Protein AF-A0A8J7RFC1-F1 (afdb_monomer_lite)

pLDDT: mean 70.45, std 19.79, range [34.16, 94.06]

Structure (mmCIF, N/CA/C/O backbone):
data_AF-A0A8J7RFC1-F1
#
_entry.id   AF-A0A8J7RFC1-F1
#
loop_
_atom_site.group_PDB
_atom_site.id
_atom_site.type_symbol
_atom_site.label_atom_id
_atom_site.label_alt_id
_atom_site.label_comp_id
_atom_site.label_asym_id
_atom_site.label_entity_id
_atom_site.label_seq_id
_atom_site.pdbx_PDB_ins_code
_atom_site.Cartn_x
_atom_site.Cartn_y
_atom_site.Cartn_z
_atom_site.occupancy
_atom_site.B_iso_or_equiv
_atom_site.auth_seq_id
_atom_site.auth_comp_id
_atom_site.auth_asym_id
_atom_site.auth_atom_id
_atom_site.pdbx_PDB_model_num
ATOM 1 N N . MET A 1 1 ? 7.558 12.325 9.835 1.00 75.12 1 MET A N 1
ATOM 2 C CA . MET A 1 1 ? 7.022 11.002 10.243 1.00 75.12 1 MET A CA 1
ATOM 3 C C . MET A 1 1 ? 5.685 10.818 9.556 1.00 75.12 1 MET A C 1
ATOM 5 O O . MET A 1 1 ? 4.768 11.558 9.873 1.00 75.12 1 MET A O 1
ATOM 9 N N . VAL A 1 2 ? 5.589 9.847 8.650 1.00 81.50 2 VAL A N 1
ATOM 10 C CA . VAL A 1 2 ? 4.379 9.578 7.856 1.00 81.50 2 VAL A CA 1
ATOM 11 C C . VAL A 1 2 ? 3.264 8.994 8.735 1.00 81.50 2 VAL A C 1
ATOM 13 O O . VAL A 1 2 ? 3.497 8.042 9.496 1.00 81.50 2 VAL A O 1
ATOM 16 N N . SER A 1 3 ? 2.058 9.562 8.659 1.00 88.62 3 SER A N 1
ATOM 17 C CA . SER A 1 3 ? 0.876 9.055 9.376 1.00 88.62 3 SER A CA 1
ATOM 18 C C . SER A 1 3 ? 0.205 7.885 8.628 1.00 88.62 3 SER A C 1
ATOM 20 O O . SER A 1 3 ? 0.525 7.597 7.476 1.00 88.62 3 SER A O 1
ATOM 22 N N . GLN A 1 4 ? -0.723 7.164 9.279 1.00 89.25 4 GLN A N 1
ATOM 23 C CA . GLN A 1 4 ? -1.514 6.127 8.583 1.00 89.25 4 GLN A CA 1
ATOM 24 C C . GLN A 1 4 ? -2.395 6.745 7.489 1.00 89.25 4 GLN A C 1
ATOM 26 O O . GLN A 1 4 ? -2.531 6.176 6.412 1.00 89.25 4 GLN A O 1
ATOM 31 N N . GLU A 1 5 ? -2.968 7.910 7.772 1.00 89.62 5 GLU A N 1
ATOM 32 C CA . GLU A 1 5 ? -3.873 8.638 6.885 1.00 89.62 5 GLU A CA 1
ATOM 33 C C . GLU A 1 5 ? -3.137 9.158 5.655 1.00 89.62 5 GLU A C 1
ATOM 35 O O . GLU A 1 5 ? -3.608 8.980 4.539 1.00 89.62 5 GLU A O 1
ATOM 40 N N . GLU A 1 6 ? -1.947 9.727 5.842 1.00 89.75 6 GLU A N 1
ATOM 41 C CA . GLU A 1 6 ? -1.099 10.210 4.752 1.00 89.75 6 GLU A CA 1
ATOM 42 C C . GLU A 1 6 ? -0.680 9.071 3.814 1.00 89.75 6 GLU A C 1
ATOM 44 O O . GLU A 1 6 ? -0.732 9.209 2.589 1.00 89.75 6 GLU A O 1
ATOM 49 N N . LEU A 1 7 ? -0.331 7.911 4.379 1.00 91.31 7 LEU A N 1
ATOM 50 C CA . LEU A 1 7 ? -0.009 6.722 3.596 1.00 91.31 7 LEU A CA 1
ATOM 51 C C . LEU A 1 7 ? -1.223 6.233 2.792 1.00 91.31 7 LEU A C 1
ATOM 53 O O . LEU A 1 7 ? -1.084 5.913 1.615 1.00 91.31 7 LEU A O 1
ATOM 57 N N . VAL A 1 8 ? -2.416 6.210 3.395 1.00 90.75 8 VAL A N 1
ATOM 58 C CA . VAL A 1 8 ? -3.657 5.833 2.697 1.00 90.75 8 VAL A CA 1
ATOM 59 C C . VAL A 1 8 ? -3.999 6.842 1.598 1.00 90.75 8 VAL A C 1
ATOM 61 O O . VAL A 1 8 ? -4.280 6.424 0.478 1.00 90.75 8 VAL A O 1
ATOM 64 N N . LYS A 1 9 ? -3.887 8.151 1.862 1.00 88.44 9 LYS A N 1
ATOM 65 C CA . LYS A 1 9 ? -4.066 9.211 0.851 1.00 88.44 9 LYS A CA 1
ATOM 66 C C . LYS A 1 9 ? -3.103 9.040 -0.316 1.00 88.44 9 LYS A C 1
ATOM 68 O O . LYS A 1 9 ? -3.506 9.177 -1.461 1.00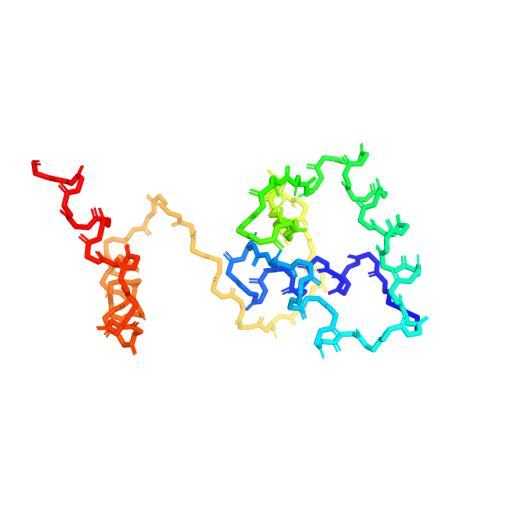 88.44 9 LYS A O 1
ATOM 73 N N . THR A 1 10 ? -1.859 8.661 -0.048 1.00 90.31 10 THR A N 1
ATOM 74 C CA . THR A 1 10 ? -0.870 8.402 -1.100 1.00 90.31 10 THR A CA 1
ATOM 75 C C . THR A 1 10 ? -1.262 7.220 -1.985 1.00 90.31 10 THR A C 1
ATOM 77 O O . THR A 1 10 ? -1.132 7.306 -3.203 1.00 90.31 10 THR A O 1
ATOM 80 N N . ILE A 1 11 ? -1.797 6.141 -1.403 1.00 88.44 11 ILE A N 1
ATOM 81 C CA . ILE A 1 11 ? -2.310 4.993 -2.168 1.00 88.44 11 ILE A CA 1
ATOM 82 C C . ILE A 1 11 ? -3.532 5.408 -3.004 1.00 88.44 11 ILE A C 1
ATOM 84 O O . ILE A 1 11 ? -3.607 5.073 -4.184 1.00 88.44 11 ILE A O 1
ATOM 88 N N . ILE A 1 12 ? -4.467 6.169 -2.423 1.00 85.56 12 ILE A N 1
ATOM 89 C CA . ILE A 1 12 ? -5.659 6.685 -3.120 1.00 85.56 12 ILE A CA 1
ATOM 90 C C . ILE A 1 12 ? -5.252 7.572 -4.300 1.00 85.56 12 ILE A C 1
ATOM 92 O O . ILE A 1 12 ? -5.710 7.350 -5.418 1.00 85.56 12 ILE A O 1
ATOM 96 N N . ASN A 1 13 ? -4.336 8.516 -4.079 1.00 83.81 13 ASN A N 1
ATOM 97 C CA . ASN A 1 13 ? -3.840 9.435 -5.103 1.00 83.81 13 ASN A CA 1
ATOM 98 C C . ASN A 1 13 ? -3.072 8.718 -6.227 1.00 83.81 13 ASN A C 1
ATOM 100 O O . ASN A 1 13 ? -2.926 9.268 -7.315 1.00 83.81 13 ASN A O 1
ATOM 104 N N . ASN A 1 14 ? -2.609 7.485 -5.994 1.00 83.81 14 ASN A N 1
ATOM 105 C CA . ASN A 1 14 ? -2.013 6.618 -7.013 1.00 83.81 14 ASN A CA 1
ATOM 106 C 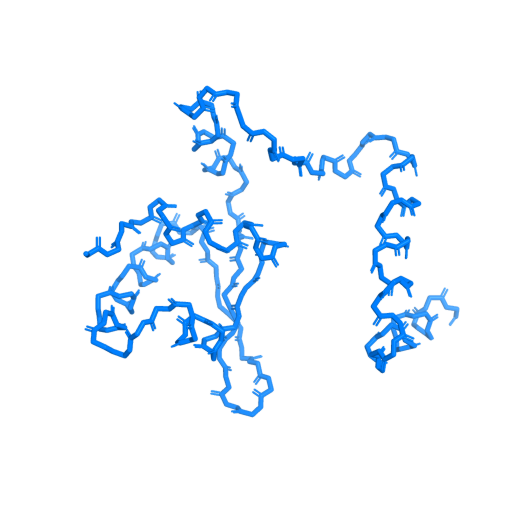C . ASN A 1 14 ? -3.058 5.715 -7.713 1.00 83.81 14 ASN A C 1
ATOM 108 O O . ASN A 1 14 ? -2.708 4.771 -8.411 1.00 83.81 14 ASN A O 1
ATOM 112 N N . GLY A 1 15 ? -4.357 5.998 -7.561 1.00 78.56 15 GLY A N 1
ATOM 113 C CA . GLY A 1 15 ? -5.435 5.219 -8.179 1.00 78.56 15 GLY A CA 1
ATOM 114 C C . GLY A 1 15 ? -5.884 4.016 -7.347 1.00 78.56 15 GLY A C 1
ATOM 115 O O . GLY A 1 15 ? -6.431 3.061 -7.891 1.00 78.56 15 GLY A O 1
ATOM 116 N N . GLY A 1 16 ? -5.643 4.038 -6.034 1.00 82.31 16 GLY A N 1
ATOM 117 C CA . GLY A 1 16 ? -6.067 2.988 -5.104 1.00 82.31 16 GLY A CA 1
ATOM 118 C C . GLY A 1 16 ? -5.086 1.822 -4.961 1.00 82.31 16 GLY A C 1
ATOM 119 O O . GLY A 1 16 ? -5.339 0.921 -4.158 1.00 82.31 16 GLY A O 1
ATOM 120 N N . ALA A 1 17 ? -3.955 1.848 -5.669 1.00 87.25 17 ALA A N 1
ATOM 121 C CA . ALA A 1 17 ? -2.867 0.887 -5.531 1.00 87.25 17 ALA A CA 1
ATOM 122 C C . ALA A 1 17 ? -1.504 1.572 -5.692 1.00 87.25 17 ALA A C 1
ATOM 124 O O . ALA A 1 17 ? -1.397 2.552 -6.411 1.00 87.25 17 ALA A O 1
ATOM 125 N N . ILE A 1 18 ? -0.455 1.067 -5.039 1.00 90.12 18 ILE A N 1
ATOM 126 C CA . ILE A 1 18 ? 0.908 1.599 -5.162 1.00 90.12 18 ILE A CA 1
ATOM 127 C C . ILE A 1 18 ? 1.965 0.510 -4.971 1.00 90.12 18 ILE A C 1
ATOM 129 O O . ILE A 1 18 ? 1.833 -0.376 -4.123 1.00 90.12 18 ILE A O 1
ATOM 133 N N . SER A 1 19 ? 3.060 0.583 -5.729 1.00 90.69 19 SER A N 1
ATOM 134 C CA . SER A 1 19 ? 4.185 -0.342 -5.560 1.00 90.69 19 SER A CA 1
ATOM 135 C C . SER A 1 19 ? 5.127 0.079 -4.426 1.00 90.69 19 SER A C 1
ATOM 137 O O . SER A 1 19 ? 5.320 1.260 -4.138 1.00 90.69 19 SER A O 1
ATOM 139 N N . SER A 1 20 ? 5.814 -0.887 -3.820 1.00 89.88 20 SER A N 1
ATOM 140 C CA . SER A 1 20 ? 6.875 -0.647 -2.838 1.00 89.88 20 SER A CA 1
ATOM 141 C C . SER A 1 20 ? 8.021 0.179 -3.416 1.00 89.88 20 SER A C 1
ATOM 143 O O . SER A 1 20 ? 8.673 0.931 -2.702 1.00 89.88 20 SER A O 1
ATOM 145 N N . THR A 1 21 ? 8.292 0.037 -4.713 1.00 88.31 21 THR A N 1
ATOM 146 C CA . THR A 1 21 ? 9.322 0.818 -5.406 1.00 88.31 21 THR A CA 1
ATOM 147 C C . THR A 1 21 ? 8.910 2.280 -5.516 1.00 88.31 21 THR A C 1
ATOM 149 O O . THR A 1 2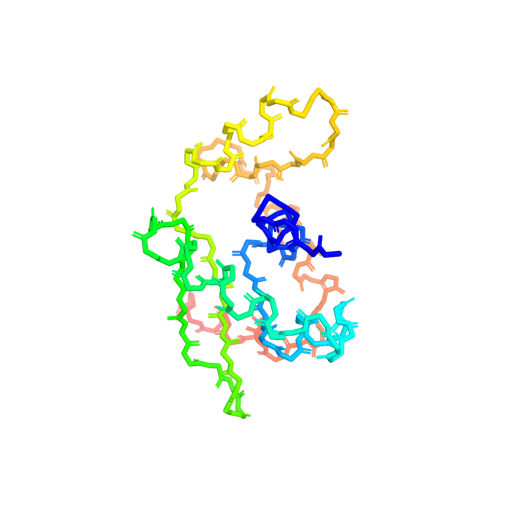1 ? 9.738 3.167 -5.348 1.00 88.31 21 THR A O 1
ATOM 152 N N . GLU A 1 22 ? 7.631 2.539 -5.757 1.00 88.12 22 GL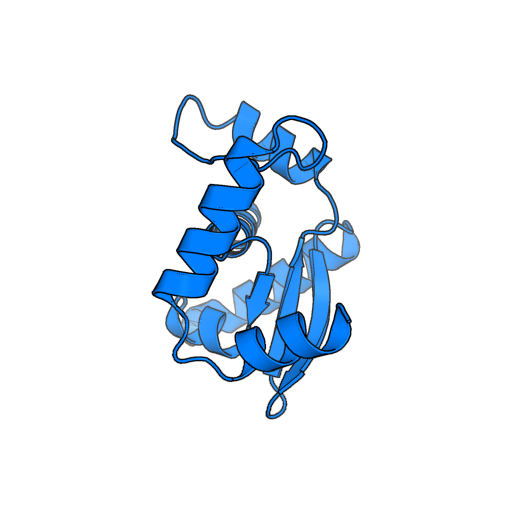U A N 1
ATOM 153 C CA . GLU A 1 22 ? 7.081 3.887 -5.858 1.00 88.12 22 GLU A CA 1
ATOM 154 C C . GLU A 1 22 ? 6.942 4.551 -4.490 1.00 88.12 22 GLU A C 1
ATOM 156 O O . GLU A 1 22 ? 7.367 5.690 -4.329 1.00 88.12 22 GLU A O 1
ATOM 161 N N . LEU A 1 23 ? 6.533 3.805 -3.459 1.00 90.00 23 LEU A N 1
ATOM 162 C CA . LEU A 1 23 ? 6.602 4.275 -2.073 1.00 90.00 23 LEU A CA 1
ATOM 163 C C . LEU A 1 23 ? 8.025 4.684 -1.669 1.00 90.00 23 LEU A C 1
ATOM 165 O O . LEU A 1 23 ? 8.181 5.689 -0.990 1.00 90.00 23 LEU A O 1
ATOM 169 N N . LYS A 1 24 ? 9.067 3.959 -2.103 1.00 87.69 24 LYS A N 1
ATOM 170 C CA . LYS A 1 24 ? 10.475 4.344 -1.859 1.00 87.69 24 LYS A CA 1
ATOM 171 C C . LYS A 1 24 ? 10.909 5.604 -2.611 1.00 87.69 24 LYS A C 1
ATOM 173 O O . LYS A 1 24 ? 11.896 6.219 -2.225 1.00 87.69 24 LYS A O 1
ATOM 178 N N . LYS A 1 25 ? 10.244 5.938 -3.721 1.00 87.00 25 LYS A N 1
ATOM 179 C CA . LYS A 1 25 ? 10.512 7.165 -4.484 1.00 87.00 25 LYS A CA 1
ATOM 180 C C . LYS A 1 25 ? 9.823 8.366 -3.846 1.00 87.00 25 LYS A C 1
ATOM 182 O O . LYS A 1 25 ? 10.425 9.427 -3.772 1.00 87.00 25 LYS A O 1
ATOM 187 N N . ILE A 1 26 ? 8.581 8.186 -3.395 1.00 87.94 26 ILE A N 1
ATOM 188 C CA . ILE A 1 26 ? 7.796 9.226 -2.716 1.00 87.94 26 ILE A CA 1
ATOM 189 C C . ILE A 1 26 ? 8.397 9.522 -1.345 1.00 87.94 26 ILE A C 1
ATOM 191 O O . ILE A 1 26 ? 8.595 10.676 -0.975 1.00 87.94 26 ILE A O 1
ATOM 195 N N . TYR A 1 27 ? 8.725 8.466 -0.608 1.00 84.19 27 TYR A N 1
ATOM 196 C CA . TYR A 1 27 ? 9.266 8.560 0.730 1.00 84.19 27 TYR A CA 1
ATOM 197 C C . TYR A 1 27 ? 10.720 8.117 0.732 1.00 84.19 27 TYR A C 1
ATOM 199 O O . TYR A 1 27 ? 11.038 6.964 0.429 1.00 84.19 27 TYR A O 1
ATOM 207 N N . ASN A 1 28 ? 11.612 9.026 1.123 1.00 78.81 28 ASN A N 1
ATOM 208 C CA . ASN A 1 28 ? 13.029 8.719 1.265 1.00 78.81 28 ASN A CA 1
ATOM 209 C C . ASN A 1 28 ? 13.252 7.494 2.168 1.00 78.81 28 ASN A C 1
ATOM 211 O O . ASN A 1 28 ? 12.529 7.248 3.135 1.00 78.81 28 ASN A O 1
ATOM 215 N N . THR A 1 29 ? 14.327 6.750 1.903 1.00 68.50 29 THR A N 1
ATOM 216 C CA . THR A 1 29 ? 14.656 5.482 2.583 1.00 68.50 29 THR A CA 1
ATOM 217 C C . THR A 1 29 ? 14.707 5.573 4.112 1.00 68.50 29 THR A C 1
ATOM 219 O O . THR A 1 29 ? 14.397 4.592 4.786 1.00 68.50 29 THR A O 1
ATOM 222 N N . LYS A 1 30 ? 15.025 6.749 4.672 1.00 68.94 30 LYS A N 1
ATOM 223 C CA . LYS A 1 30 ? 15.014 7.009 6.124 1.00 68.94 30 LYS A CA 1
ATOM 224 C C . LYS A 1 30 ? 13.623 6.884 6.756 1.00 68.94 30 LYS A C 1
ATOM 226 O O . LYS A 1 30 ? 13.519 6.482 7.910 1.00 68.94 30 LYS A O 1
ATOM 231 N N . GLU A 1 31 ? 12.558 7.184 6.018 1.00 68.25 31 GLU A N 1
ATOM 232 C CA . GLU A 1 31 ? 11.178 7.094 6.515 1.00 68.25 31 GLU A CA 1
ATOM 233 C C . GLU A 1 31 ? 10.545 5.717 6.255 1.00 68.25 31 GLU A C 1
ATOM 235 O O . GLU A 1 31 ? 9.501 5.382 6.819 1.00 68.25 31 GLU A O 1
ATOM 240 N N . TYR A 1 32 ? 11.214 4.866 5.472 1.00 72.31 32 TYR A N 1
ATOM 241 C CA . TYR A 1 32 ? 10.669 3.592 5.009 1.00 72.31 32 TYR A CA 1
ATOM 242 C C . TYR A 1 32 ? 10.484 2.547 6.122 1.00 72.31 32 TYR A C 1
ATOM 244 O O . TYR A 1 32 ? 9.558 1.737 6.070 1.00 72.31 32 TYR A O 1
ATOM 252 N N . GLY A 1 33 ? 11.315 2.590 7.170 1.00 76.56 33 GLY A N 1
ATOM 253 C CA . GLY A 1 33 ? 11.132 1.747 8.357 1.00 76.56 33 GLY A CA 1
ATOM 254 C C . GLY A 1 33 ? 9.819 2.044 9.092 1.00 76.56 33 GLY A C 1
ATOM 255 O O . GLY A 1 33 ? 9.107 1.125 9.493 1.00 76.56 33 GLY A O 1
ATOM 256 N N . ASN A 1 34 ? 9.453 3.326 9.194 1.00 82.94 34 ASN A N 1
ATOM 257 C CA . ASN A 1 34 ? 8.171 3.755 9.758 1.00 82.94 34 ASN A CA 1
ATOM 258 C C . ASN A 1 34 ? 7.010 3.345 8.832 1.00 82.94 34 ASN A C 1
ATOM 260 O O . ASN A 1 34 ? 6.023 2.773 9.289 1.00 82.94 34 ASN A O 1
ATOM 264 N N . ILE A 1 35 ? 7.168 3.511 7.516 1.00 88.88 35 ILE A N 1
ATOM 265 C CA . ILE A 1 35 ? 6.163 3.103 6.520 1.00 88.88 35 ILE A CA 1
ATOM 266 C C . ILE A 1 35 ? 5.857 1.605 6.598 1.00 88.88 35 ILE A C 1
ATOM 268 O O . ILE A 1 35 ? 4.689 1.228 6.607 1.00 88.88 35 ILE A O 1
ATOM 272 N N . GLY A 1 36 ? 6.865 0.740 6.738 1.00 89.00 36 GLY A N 1
ATOM 273 C CA . GLY A 1 36 ? 6.648 -0.703 6.899 1.00 89.00 36 GLY A CA 1
ATOM 274 C C . GLY A 1 36 ? 5.775 -1.055 8.113 1.00 89.00 36 GLY A C 1
ATOM 275 O O . GLY A 1 36 ? 4.893 -1.920 8.032 1.00 89.00 36 GLY A O 1
ATOM 276 N N . GLN A 1 37 ? 5.955 -0.341 9.229 1.00 90.44 37 GLN A N 1
ATOM 277 C CA . GLN A 1 37 ? 5.106 -0.498 10.413 1.00 90.44 37 GLN A CA 1
ATOM 278 C C . GLN A 1 37 ? 3.672 -0.020 10.147 1.00 90.44 37 GLN A C 1
ATOM 280 O O . GLN A 1 37 ? 2.722 -0.720 10.506 1.00 90.44 37 GLN A O 1
ATOM 285 N N . LYS A 1 38 ? 3.497 1.126 9.474 1.00 92.06 38 LYS A N 1
ATOM 286 C CA . LYS A 1 38 ? 2.172 1.654 9.102 1.00 92.06 38 LYS A CA 1
ATOM 287 C C . LYS A 1 38 ? 1.429 0.723 8.148 1.00 92.06 38 LYS A C 1
ATOM 289 O O . LYS A 1 38 ? 0.266 0.424 8.399 1.00 92.06 38 LYS A O 1
ATOM 294 N N . ILE A 1 39 ? 2.109 0.180 7.140 1.00 93.12 39 ILE A N 1
ATOM 295 C CA . ILE A 1 39 ? 1.566 -0.843 6.236 1.00 93.12 39 ILE A CA 1
ATOM 296 C C . ILE A 1 39 ? 1.065 -2.040 7.042 1.00 93.12 39 ILE A C 1
ATOM 298 O O . ILE A 1 39 ? -0.071 -2.471 6.876 1.00 93.12 39 ILE A O 1
ATOM 302 N N . THR A 1 40 ? 1.873 -2.544 7.977 1.00 93.06 40 THR A N 1
ATOM 303 C CA . THR A 1 40 ? 1.486 -3.684 8.822 1.00 93.06 40 THR A CA 1
ATOM 304 C C . THR A 1 40 ? 0.235 -3.380 9.654 1.00 93.06 40 THR A C 1
ATOM 306 O O . THR A 1 40 ? -0.644 -4.231 9.789 1.00 93.06 40 THR A O 1
ATOM 309 N N . GLN A 1 41 ? 0.126 -2.167 10.200 1.00 93.38 41 GLN A N 1
ATOM 310 C CA . GLN A 1 41 ? -1.043 -1.729 10.966 1.00 93.38 41 GLN A CA 1
ATOM 311 C C . GLN A 1 41 ? -2.298 -1.606 10.088 1.00 93.38 41 GLN A C 1
ATOM 313 O O . GLN A 1 41 ? -3.355 -2.096 10.480 1.00 93.38 41 GLN A O 1
ATOM 318 N N . LEU A 1 42 ? -2.185 -1.009 8.899 1.00 93.81 42 LEU A N 1
ATOM 319 C CA . LEU A 1 42 ? -3.291 -0.875 7.944 1.00 93.81 42 LEU A CA 1
ATOM 320 C C . LEU A 1 42 ? -3.787 -2.241 7.450 1.00 93.81 42 LEU A C 1
ATOM 322 O O . LEU A 1 42 ? -4.994 -2.466 7.385 1.00 93.81 42 LEU A O 1
ATOM 326 N N . LYS A 1 43 ? -2.868 -3.184 7.207 1.00 94.06 43 LYS A N 1
ATOM 327 C CA . LYS A 1 43 ? -3.198 -4.579 6.889 1.00 94.06 43 LYS A CA 1
ATOM 328 C C . LYS A 1 43 ? -3.965 -5.273 8.012 1.00 94.06 43 LYS A C 1
ATOM 330 O O . LYS A 1 43 ? -4.979 -5.910 7.763 1.00 94.06 43 LYS A O 1
ATOM 335 N N . LYS A 1 44 ? -3.522 -5.128 9.269 1.00 93.38 44 LYS A N 1
ATOM 336 C CA . LYS A 1 44 ? -4.239 -5.692 10.432 1.00 93.38 44 LYS A CA 1
ATOM 337 C C . LYS A 1 44 ? -5.664 -5.149 10.556 1.00 93.38 44 LYS A C 1
ATOM 339 O O . LYS A 1 44 ? -6.556 -5.881 10.971 1.00 93.38 44 LYS A O 1
ATOM 344 N N . LYS A 1 45 ? -5.869 -3.885 10.180 1.00 90.62 45 LYS A N 1
ATOM 345 C CA . LYS A 1 45 ? -7.183 -3.233 10.125 1.00 90.62 45 LYS A CA 1
ATOM 346 C C . LYS A 1 45 ? -7.995 -3.584 8.869 1.00 90.62 45 LYS A C 1
ATOM 348 O O . LYS A 1 45 ? -9.115 -3.112 8.756 1.00 90.62 45 LYS A O 1
ATOM 353 N N . LYS A 1 46 ? -7.454 -4.390 7.943 1.00 89.94 46 LYS A N 1
ATOM 354 C CA . LYS A 1 46 ? -8.064 -4.736 6.645 1.00 89.94 46 LYS A CA 1
ATOM 355 C C . LYS A 1 46 ? -8.385 -3.524 5.758 1.00 89.94 46 LYS A C 1
ATOM 357 O O . LYS A 1 46 ? -9.257 -3.600 4.899 1.00 89.94 46 LYS A O 1
ATOM 362 N N . ILE A 1 47 ? -7.659 -2.420 5.950 1.00 89.56 47 ILE A N 1
ATOM 363 C CA . ILE A 1 47 ? -7.811 -1.200 5.142 1.00 89.56 47 ILE A CA 1
ATOM 364 C C . ILE A 1 47 ? -7.092 -1.352 3.803 1.00 89.56 47 ILE A C 1
ATOM 366 O O . ILE A 1 47 ? -7.571 -0.869 2.778 1.00 89.56 47 ILE A O 1
ATOM 370 N N . ILE A 1 48 ? -5.938 -2.021 3.830 1.00 91.44 48 ILE A N 1
ATOM 371 C CA . ILE A 1 48 ? -5.140 -2.326 2.646 1.00 91.44 48 ILE A CA 1
ATOM 372 C C . ILE A 1 48 ? -4.770 -3.803 2.632 1.00 91.44 48 ILE A C 1
ATOM 374 O O . ILE A 1 48 ? -4.592 -4.415 3.689 1.00 91.44 48 ILE A O 1
ATOM 378 N N . GLU A 1 49 ? -4.516 -4.327 1.443 1.00 91.44 49 GLU A N 1
ATOM 379 C CA . GLU A 1 49 ? -3.865 -5.617 1.243 1.00 91.44 49 GLU A CA 1
ATOM 380 C C . GLU A 1 49 ? -2.599 -5.485 0.401 1.00 91.44 49 GLU A C 1
ATOM 382 O O . GLU A 1 49 ? -2.249 -4.398 -0.068 1.00 91.44 49 GLU A O 1
ATOM 387 N N . LYS A 1 50 ? -1.858 -6.592 0.276 1.00 90.94 50 LYS A N 1
ATOM 388 C CA . LYS A 1 50 ? -0.672 -6.660 -0.581 1.00 90.94 50 LYS A CA 1
ATOM 389 C C . LYS A 1 50 ? -0.713 -7.864 -1.513 1.00 90.94 50 LYS A C 1
ATOM 391 O O . LYS A 1 50 ? -1.153 -8.934 -1.101 1.00 90.94 50 LYS A O 1
ATOM 396 N N . ILE A 1 51 ? -0.153 -7.701 -2.702 1.00 88.00 51 ILE A N 1
ATOM 397 C CA . ILE A 1 51 ? 0.175 -8.788 -3.629 1.00 88.00 51 ILE A CA 1
ATOM 398 C C . ILE A 1 51 ? 1.637 -8.690 -4.062 1.00 88.00 51 ILE A C 1
ATOM 400 O O . ILE A 1 51 ? 2.252 -7.621 -3.980 1.00 88.00 51 ILE A O 1
ATOM 404 N N . ASP A 1 52 ? 2.178 -9.805 -4.540 1.00 85.94 52 ASP A N 1
ATOM 405 C CA . ASP A 1 52 ? 3.487 -9.817 -5.180 1.00 85.94 52 ASP A CA 1
ATOM 406 C C . ASP A 1 52 ? 3.399 -9.109 -6.536 1.00 85.94 52 ASP A C 1
ATOM 408 O O . ASP A 1 52 ? 2.538 -9.396 -7.368 1.00 85.94 52 ASP A O 1
ATOM 412 N N . GLY A 1 53 ? 4.281 -8.137 -6.731 1.00 79.94 53 GLY A N 1
ATOM 413 C CA . GLY A 1 53 ? 4.435 -7.399 -7.971 1.00 79.94 53 GLY A CA 1
ATOM 414 C C . GLY A 1 53 ? 5.610 -7.912 -8.808 1.00 79.94 53 GLY A C 1
ATOM 415 O O . GLY A 1 53 ? 6.397 -8.757 -8.369 1.00 79.94 53 GLY A O 1
ATOM 416 N N . PRO A 1 54 ? 5.791 -7.360 -10.018 1.00 81.69 54 PRO A N 1
ATOM 417 C CA . PRO A 1 54 ? 6.938 -7.673 -10.862 1.00 81.69 54 PRO A CA 1
ATOM 418 C C . PRO A 1 54 ? 8.266 -7.379 -10.153 1.00 81.69 54 PRO A C 1
ATOM 420 O O . PRO A 1 54 ? 8.361 -6.456 -9.337 1.00 81.69 54 PRO A O 1
ATOM 423 N N . SER A 1 55 ? 9.311 -8.134 -10.496 1.00 81.25 55 SER A N 1
ATOM 424 C CA . SER A 1 55 ? 10.690 -7.876 -10.052 1.00 81.25 55 SER A CA 1
ATOM 425 C C . SER A 1 55 ? 10.868 -7.816 -8.526 1.00 81.25 55 SER A C 1
ATOM 427 O O . SER A 1 55 ? 11.594 -6.961 -8.022 1.00 81.25 55 SER A O 1
ATOM 429 N N . HIS A 1 56 ? 10.215 -8.722 -7.788 1.00 80.12 56 HIS A N 1
ATOM 430 C CA . HIS A 1 56 ? 10.262 -8.799 -6.317 1.00 80.12 56 HIS A CA 1
ATOM 431 C C . HIS A 1 56 ? 9.749 -7.533 -5.605 1.00 80.12 56 HIS A C 1
ATOM 433 O O . HIS A 1 56 ? 10.099 -7.267 -4.451 1.00 80.12 56 HIS A O 1
ATOM 439 N N . SER A 1 57 ? 8.930 -6.728 -6.287 1.00 86.25 57 SER A N 1
ATOM 440 C CA . SE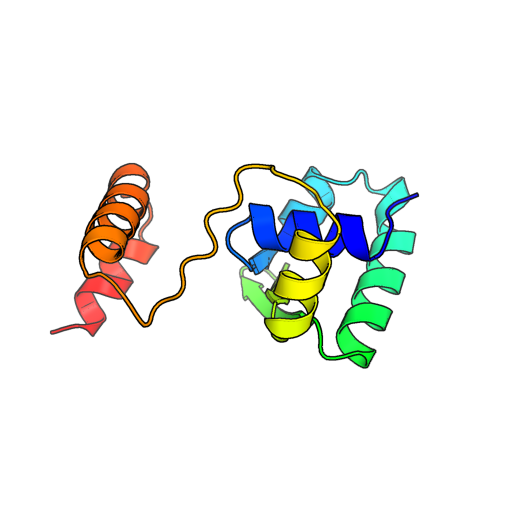R A 1 57 ? 8.221 -5.618 -5.655 1.00 86.25 57 SER A CA 1
ATOM 441 C C . SER A 1 57 ? 6.948 -6.111 -4.966 1.00 86.25 57 SER A C 1
ATOM 443 O O . SER A 1 57 ? 6.435 -7.181 -5.268 1.00 86.25 57 SER A O 1
ATOM 445 N N . MET A 1 58 ? 6.440 -5.330 -4.017 1.00 90.19 58 MET A N 1
ATOM 446 C CA . MET A 1 58 ? 5.137 -5.560 -3.388 1.00 90.19 58 MET A CA 1
ATOM 447 C C . MET A 1 58 ? 4.182 -4.481 -3.879 1.00 90.19 58 MET A C 1
ATOM 449 O O . MET A 1 58 ? 4.573 -3.316 -3.931 1.00 90.19 58 MET A O 1
ATOM 453 N N . ILE A 1 59 ? 2.947 -4.835 -4.211 1.00 90.31 59 ILE A N 1
ATOM 454 C CA . ILE A 1 59 ? 1.900 -3.870 -4.561 1.00 90.31 59 ILE A CA 1
ATOM 455 C C . ILE A 1 59 ? 0.908 -3.825 -3.406 1.00 90.31 59 ILE A C 1
ATOM 457 O O . ILE A 1 59 ? 0.404 -4.864 -2.989 1.00 90.31 59 ILE A O 1
ATOM 461 N N . TYR A 1 60 ? 0.643 -2.629 -2.891 1.00 91.69 60 TYR A N 1
ATOM 462 C CA . TYR A 1 60 ? -0.336 -2.369 -1.840 1.00 91.69 60 TYR A CA 1
ATOM 463 C C . TYR A 1 60 ? -1.579 -1.734 -2.446 1.00 91.69 60 TYR A C 1
ATOM 465 O O . TYR A 1 60 ? -1.438 -0.846 -3.278 1.00 91.69 60 TYR A O 1
ATOM 473 N N . PHE A 1 61 ? -2.773 -2.143 -2.031 1.00 88.88 61 PHE A N 1
ATOM 474 C CA . PHE A 1 61 ? -4.029 -1.610 -2.571 1.00 88.88 61 PHE A CA 1
ATOM 475 C C . PHE A 1 61 ? -5.102 -1.484 -1.493 1.00 88.88 61 PHE A C 1
ATOM 477 O O . PHE A 1 61 ? -5.077 -2.218 -0.505 1.00 88.88 61 PHE A O 1
ATOM 484 N N . ILE A 1 62 ? -6.020 -0.532 -1.673 1.00 88.19 62 ILE A N 1
ATOM 485 C CA . ILE A 1 62 ? -7.130 -0.290 -0.746 1.00 88.19 62 ILE A CA 1
ATOM 486 C C . ILE A 1 62 ? -8.148 -1.429 -0.842 1.00 88.19 62 ILE A C 1
ATOM 488 O O . ILE A 1 62 ? -8.574 -1.800 -1.933 1.00 88.19 62 ILE A O 1
ATOM 492 N N . THR A 1 63 ? -8.573 -1.942 0.310 1.00 87.44 63 THR A N 1
ATOM 493 C CA . THR A 1 63 ? -9.639 -2.949 0.427 1.00 87.44 63 THR A CA 1
ATOM 494 C C . THR A 1 63 ? -10.874 -2.440 1.162 1.00 87.44 63 THR A C 1
ATOM 496 O O . THR A 1 63 ? -11.964 -2.950 0.924 1.00 87.44 63 THR A O 1
ATOM 499 N N . ASP A 1 64 ? -10.732 -1.435 2.030 1.00 84.88 64 ASP A N 1
ATOM 500 C CA . ASP A 1 64 ? -11.847 -0.850 2.781 1.00 84.88 64 ASP A CA 1
ATOM 501 C C . ASP A 1 64 ? -12.223 0.534 2.232 1.00 84.88 64 ASP A C 1
ATOM 503 O O . ASP A 1 64 ? -11.586 1.544 2.540 1.00 84.88 64 ASP A O 1
ATOM 507 N N . LEU A 1 65 ? -13.285 0.581 1.424 1.00 76.25 65 LEU A N 1
ATOM 508 C CA . LEU A 1 65 ? -13.810 1.824 0.853 1.00 76.25 65 LEU A CA 1
ATOM 509 C C . LEU A 1 65 ? -14.532 2.699 1.890 1.00 76.25 65 LEU A C 1
ATOM 511 O O . LEU A 1 65 ? -14.556 3.918 1.741 1.00 76.25 65 LEU A O 1
ATOM 515 N N . ASN A 1 66 ? -15.073 2.116 2.965 1.00 76.19 66 ASN A N 1
ATOM 516 C CA . ASN A 1 66 ? -15.732 2.888 4.022 1.00 76.19 66 ASN A CA 1
ATOM 517 C C . ASN A 1 66 ? -14.709 3.706 4.808 1.00 76.19 66 ASN A C 1
ATOM 519 O O . ASN A 1 66 ? -14.952 4.871 5.121 1.00 76.19 66 ASN A O 1
ATOM 523 N N . TYR A 1 67 ? -13.539 3.121 5.075 1.00 76.06 67 TYR A N 1
ATOM 524 C CA . TYR A 1 67 ? -12.420 3.844 5.671 1.00 76.06 67 TYR A CA 1
ATOM 525 C C . TYR A 1 67 ? -12.004 5.045 4.812 1.00 76.06 67 TYR A C 1
ATOM 527 O O . TYR A 1 67 ? -11.826 6.143 5.335 1.00 76.06 67 TYR A O 1
ATOM 535 N N . VAL A 1 68 ? -11.899 4.859 3.491 1.00 75.19 68 VAL A N 1
ATOM 536 C CA . VAL A 1 68 ? -11.564 5.942 2.551 1.00 75.19 68 VAL A CA 1
ATOM 537 C C . VAL A 1 68 ? -12.624 7.041 2.544 1.00 75.19 68 VAL A C 1
ATOM 539 O O . VAL A 1 68 ? -12.285 8.220 2.619 1.00 75.19 68 VAL A O 1
ATOM 542 N N . ASN A 1 69 ? -13.902 6.670 2.509 1.00 72.00 69 ASN A N 1
ATOM 543 C CA . ASN A 1 69 ? -15.002 7.632 2.511 1.00 72.00 69 ASN A CA 1
ATOM 544 C C . ASN A 1 69 ? -15.029 8.466 3.800 1.00 72.00 69 ASN A C 1
ATOM 546 O O . ASN A 1 69 ? -15.212 9.679 3.746 1.00 72.00 69 ASN A O 1
ATOM 550 N N . ASN A 1 70 ? -14.770 7.845 4.953 1.00 74.38 70 ASN A N 1
ATOM 551 C CA . ASN A 1 70 ? -14.688 8.554 6.231 1.00 74.38 70 ASN A CA 1
ATOM 552 C C . ASN A 1 70 ? -13.477 9.497 6.297 1.00 74.38 70 ASN A C 1
ATOM 554 O O . ASN A 1 70 ? -13.603 10.618 6.781 1.00 74.38 70 ASN A O 1
ATOM 558 N N . LEU A 1 71 ? -12.336 9.086 5.735 1.00 72.31 71 LEU A N 1
ATOM 559 C CA . LEU A 1 71 ? -11.140 9.925 5.616 1.00 72.31 71 LEU A CA 1
ATOM 560 C C . LEU A 1 71 ? -11.395 11.199 4.791 1.00 72.31 71 LEU A C 1
ATOM 562 O O . LEU A 1 71 ? -10.862 12.273 5.085 1.00 72.31 71 LEU A O 1
ATOM 566 N N . ASN A 1 72 ? -12.207 11.068 3.741 1.00 62.62 72 ASN A N 1
ATOM 567 C CA . ASN A 1 72 ? -12.570 12.172 2.861 1.00 62.62 72 ASN A CA 1
ATOM 568 C C . ASN A 1 72 ? -13.658 13.062 3.476 1.00 62.62 72 ASN A C 1
ATOM 570 O O . ASN A 1 72 ? -13.617 14.267 3.276 1.00 62.62 72 ASN A O 1
ATOM 574 N N . ASN A 1 73 ? -14.564 12.519 4.295 1.00 57.09 73 ASN A N 1
ATOM 575 C CA . ASN A 1 73 ? -15.580 13.310 5.001 1.00 57.09 73 ASN A CA 1
ATOM 576 C C . ASN A 1 73 ? -14.997 14.231 6.090 1.00 57.09 73 ASN A C 1
ATOM 578 O O . ASN A 1 73 ? -15.546 15.302 6.342 1.00 57.09 73 ASN A O 1
ATOM 582 N N . GLU A 1 74 ? -13.877 13.860 6.719 1.00 49.38 74 GLU A N 1
ATOM 583 C CA . GLU A 1 74 ? -13.148 14.750 7.641 1.00 49.38 74 GLU A CA 1
ATOM 584 C C . GLU A 1 74 ? -12.314 15.815 6.901 1.00 49.38 74 GLU A C 1
ATOM 586 O O . GLU A 1 74 ? -11.982 16.865 7.455 1.00 49.38 74 GLU A O 1
ATOM 591 N N . SER A 1 75 ? -12.015 15.575 5.622 1.00 45.69 75 SER A N 1
ATOM 592 C CA . SER A 1 75 ? -11.275 16.481 4.747 1.00 45.69 75 SER A CA 1
ATOM 593 C C . SER A 1 75 ? -12.274 17.340 3.960 1.00 45.69 75 SER A C 1
ATOM 595 O O . SER A 1 75 ? -12.633 16.994 2.839 1.00 45.69 75 SER A O 1
ATOM 597 N N . LYS A 1 76 ? -12.757 18.451 4.542 1.00 38.91 76 LYS A N 1
ATOM 598 C CA . LYS A 1 76 ? -13.575 19.443 3.811 1.00 38.91 76 LYS A CA 1
ATOM 599 C C . LYS A 1 76 ? -12.975 19.710 2.424 1.00 38.91 76 LYS A C 1
ATOM 601 O O . LYS A 1 76 ? -11.798 20.047 2.338 1.00 38.91 76 LYS A O 1
ATOM 606 N N . GLU A 1 77 ? -13.808 19.549 1.395 1.00 40.16 77 GLU A N 1
ATOM 607 C CA . GLU A 1 77 ? -13.623 20.034 0.020 1.00 40.16 77 GLU A CA 1
ATOM 608 C C . GLU A 1 77 ? -12.176 19.988 -0.494 1.00 40.16 77 GLU A C 1
ATOM 610 O O . GLU A 1 77 ? -11.439 20.969 -0.457 1.00 40.16 77 GLU A O 1
ATOM 615 N N . SER A 1 78 ? -11.752 18.841 -1.015 1.00 34.16 78 SER A N 1
ATOM 616 C CA . SER A 1 78 ? -10.633 18.813 -1.961 1.00 34.16 78 SER A CA 1
ATOM 617 C C . SER A 1 78 ? -10.780 17.625 -2.906 1.00 34.16 78 SER A C 1
ATOM 619 O O . SER A 1 78 ? -10.470 16.499 -2.544 1.00 34.16 78 SER A O 1
ATOM 621 N N . ASP A 1 79 ? -11.332 17.904 -4.091 1.00 35.50 79 ASP A N 1
ATOM 622 C CA . ASP A 1 79 ? -11.093 17.303 -5.416 1.00 35.50 79 ASP A CA 1
ATOM 623 C C . ASP A 1 79 ? -10.606 15.841 -5.521 1.00 35.50 79 ASP A C 1
ATOM 625 O O . ASP A 1 79 ? -9.796 15.506 -6.386 1.00 35.50 79 ASP A O 1
ATOM 629 N N . ILE A 1 80 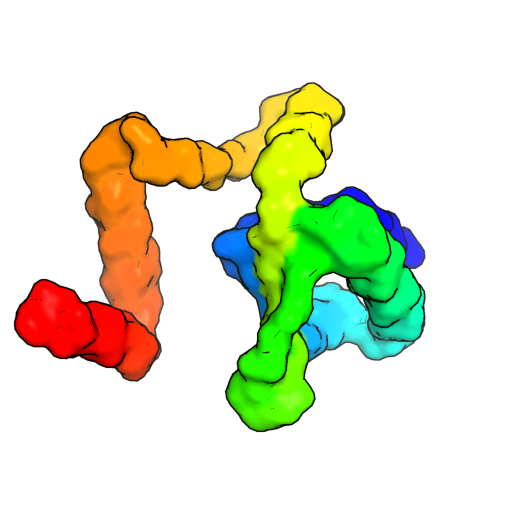? -11.122 14.924 -4.703 1.00 41.03 80 ILE A N 1
ATOM 630 C CA . ILE A 1 80 ? -10.948 13.486 -4.921 1.00 41.03 80 ILE A CA 1
ATOM 631 C C . ILE A 1 80 ? -12.216 12.977 -5.597 1.00 41.03 80 ILE A C 1
ATOM 633 O O . ILE A 1 80 ? -13.246 12.761 -4.959 1.00 41.03 80 ILE A O 1
ATOM 637 N N . ILE A 1 81 ? -12.136 12.770 -6.912 1.00 41.16 81 ILE A N 1
ATOM 638 C CA . ILE A 1 81 ? -13.150 12.021 -7.657 1.00 41.16 81 ILE A CA 1
ATOM 639 C C . ILE A 1 81 ? -13.071 10.567 -7.176 1.00 41.16 81 ILE A C 1
ATOM 641 O O . ILE A 1 81 ? -12.255 9.779 -7.652 1.00 41.16 81 ILE A O 1
ATOM 645 N N . ILE A 1 82 ? -13.917 10.209 -6.210 1.00 40.66 82 ILE A N 1
ATOM 646 C CA . ILE A 1 82 ? -14.211 8.811 -5.904 1.00 40.66 82 ILE A CA 1
ATOM 647 C C . ILE A 1 82 ? -15.078 8.307 -7.056 1.00 40.66 82 ILE A C 1
ATOM 649 O O . ILE A 1 82 ? -16.244 8.677 -7.177 1.00 40.66 82 ILE A O 1
ATOM 653 N N . LEU A 1 83 ? -14.495 7.492 -7.935 1.00 39.00 83 LEU A N 1
ATOM 654 C CA . LEU A 1 83 ? -15.233 6.809 -8.992 1.00 39.00 83 LEU A CA 1
ATOM 655 C C . LEU A 1 83 ? -16.131 5.752 -8.344 1.00 39.00 83 LEU A C 1
ATOM 657 O O . LEU A 1 83 ? -15.729 4.609 -8.130 1.00 39.00 83 LEU A O 1
ATOM 661 N N . ASN A 1 84 ? -17.349 6.159 -7.999 1.00 36.75 84 ASN A N 1
ATOM 662 C CA . ASN A 1 84 ? -18.416 5.244 -7.642 1.00 36.75 84 ASN A CA 1
ATOM 663 C C . ASN A 1 84 ? -18.808 4.496 -8.926 1.00 36.75 84 ASN A C 1
ATOM 665 O O . ASN A 1 84 ? -19.515 5.030 -9.774 1.00 36.75 84 ASN A O 1
ATOM 669 N N . LEU A 1 85 ? -18.274 3.286 -9.114 1.00 41.41 85 LEU A N 1
ATOM 670 C CA . LEU A 1 85 ? -18.390 2.499 -10.354 1.00 41.41 85 LEU A CA 1
ATOM 671 C C . LEU A 1 85 ? -19.817 2.021 -10.681 1.00 41.41 85 LEU A C 1
ATOM 673 O O . LEU A 1 85 ? -19.998 1.295 -11.654 1.00 41.41 85 LEU A O 1
ATOM 677 N N . ASN A 1 86 ? -20.818 2.424 -9.898 1.00 41.84 86 ASN A N 1
ATOM 678 C CA . ASN A 1 86 ? -22.196 1.984 -10.074 1.00 41.84 86 ASN A CA 1
ATOM 679 C C . ASN A 1 86 ? -23.129 3.030 -10.693 1.00 41.84 86 ASN A C 1
ATOM 681 O O . ASN A 1 86 ? -24.250 2.665 -11.030 1.00 41.84 86 ASN A O 1
ATOM 685 N N . GLU A 1 87 ? -22.697 4.276 -10.915 1.00 42.84 87 GLU A N 1
ATOM 686 C CA . GLU A 1 87 ? -23.525 5.272 -11.607 1.00 42.84 87 GLU A CA 1
ATOM 687 C C . GLU A 1 87 ? -22.681 6.103 -12.598 1.00 42.84 87 GLU A C 1
ATOM 689 O O . GLU A 1 87 ? -21.618 6.626 -12.269 1.00 42.84 87 GLU A O 1
ATOM 694 N N . ASP A 1 88 ? -23.185 6.190 -13.831 1.00 40.19 88 ASP A N 1
ATOM 695 C CA . ASP A 1 88 ? -22.707 6.941 -15.001 1.00 40.19 88 ASP A CA 1
ATOM 696 C C . ASP A 1 88 ? -21.559 6.381 -15.867 1.00 40.19 88 ASP A C 1
ATOM 698 O O . ASP A 1 88 ? -20.363 6.556 -15.621 1.00 40.19 88 ASP A O 1
ATOM 702 N N . LEU A 1 89 ? -21.964 5.874 -17.042 1.00 44.59 89 LEU A N 1
ATOM 703 C CA . LEU A 1 89 ? -21.140 5.581 -18.226 1.00 44.59 89 LEU A CA 1
ATOM 704 C C . LEU A 1 89 ? -20.190 6.729 -18.641 1.00 44.59 89 LEU A C 1
ATOM 706 O O . LEU A 1 89 ? -19.174 6.467 -19.284 1.00 44.59 89 LEU A O 1
ATOM 710 N N . SER A 1 90 ? -20.449 7.983 -18.242 1.00 48.50 90 SER A N 1
ATOM 711 C CA . SER A 1 90 ? -19.561 9.123 -18.544 1.00 48.50 90 SER A CA 1
ATOM 712 C C . SER A 1 90 ? -18.195 9.037 -17.841 1.00 48.50 90 SER A C 1
ATOM 714 O O . SER A 1 90 ? -17.197 9.582 -18.322 1.00 48.50 90 SER A O 1
ATOM 716 N N . ASN A 1 91 ? -18.116 8.302 -16.727 1.00 50.69 91 ASN A N 1
ATOM 717 C CA . ASN A 1 91 ? -16.869 8.064 -16.002 1.00 50.69 91 ASN A CA 1
ATOM 718 C C . ASN A 1 91 ? -16.010 6.969 -16.651 1.00 50.69 91 ASN A C 1
ATOM 720 O O . ASN A 1 91 ? -14.781 7.008 -16.553 1.00 50.69 91 ASN A O 1
ATOM 724 N N . TYR A 1 92 ? -16.634 6.040 -17.379 1.00 52.34 92 TYR A N 1
ATOM 725 C CA . TYR A 1 92 ? -15.934 5.001 -18.132 1.00 52.34 92 TYR A CA 1
ATOM 726 C C . TYR A 1 92 ? -15.153 5.589 -19.316 1.00 52.34 92 TYR A C 1
ATOM 728 O O . TYR A 1 92 ? -13.992 5.239 -19.517 1.00 52.34 92 TYR A O 1
ATOM 736 N N . GLU A 1 93 ? -15.724 6.556 -20.040 1.00 51.88 93 GLU A N 1
ATOM 737 C CA . GLU A 1 93 ? -15.024 7.249 -21.134 1.00 51.88 93 GLU A CA 1
ATOM 738 C C . GLU A 1 93 ? -13.825 8.072 -20.644 1.00 51.88 93 GLU A C 1
ATOM 740 O O . GLU A 1 93 ? -12.798 8.146 -21.321 1.00 51.88 93 GLU A O 1
ATOM 745 N N . LYS A 1 94 ? -13.910 8.659 -19.443 1.00 53.28 94 LYS A N 1
ATOM 746 C CA . LYS A 1 94 ? -12.777 9.356 -18.811 1.00 53.28 94 LYS A CA 1
ATOM 747 C C . LYS A 1 94 ? -11.674 8.386 -18.382 1.00 53.28 94 LYS A C 1
ATOM 749 O O . LYS A 1 94 ? -10.499 8.686 -18.588 1.00 53.28 94 LYS A O 1
ATOM 754 N N . LEU A 1 95 ? -12.039 7.219 -17.848 1.00 52.50 95 LEU A N 1
ATOM 755 C CA . LEU A 1 95 ? -11.113 6.121 -17.545 1.00 52.50 95 LEU A CA 1
ATOM 756 C C . LEU A 1 95 ? -10.419 5.605 -18.811 1.00 52.50 95 LEU A C 1
ATOM 758 O O . LEU A 1 95 ? -9.198 5.468 -18.826 1.00 52.50 95 LEU A O 1
ATOM 762 N N . LEU A 1 96 ? -11.170 5.385 -19.891 1.00 52.66 96 LEU A N 1
ATOM 763 C CA . LEU A 1 96 ? -10.620 4.993 -21.189 1.00 52.66 96 LEU A CA 1
ATOM 764 C C . LEU A 1 96 ? -9.675 6.053 -21.743 1.00 52.66 96 LEU A C 1
ATOM 766 O O . LEU A 1 96 ? -8.562 5.701 -22.110 1.00 52.66 96 LEU A O 1
ATOM 770 N N . LYS A 1 97 ? -10.045 7.339 -21.707 1.00 51.12 97 LYS A N 1
ATOM 771 C CA . LYS A 1 97 ? -9.145 8.436 -22.099 1.00 51.12 97 LYS A CA 1
ATOM 772 C C . LYS A 1 97 ? -7.882 8.497 -21.247 1.00 51.12 97 LYS A C 1
ATOM 774 O O . LYS A 1 97 ? -6.816 8.782 -21.779 1.00 51.12 97 LYS A O 1
ATOM 779 N N . PHE A 1 98 ? -7.967 8.220 -19.947 1.00 51.25 98 PHE A N 1
ATOM 780 C CA . PHE A 1 98 ? -6.802 8.157 -19.062 1.00 51.25 98 PHE A CA 1
ATOM 781 C C . PHE A 1 98 ? -5.868 6.989 -19.420 1.00 51.25 98 PHE A C 1
ATOM 783 O O . PHE A 1 98 ? -4.649 7.165 -19.463 1.00 51.25 98 PHE A O 1
ATOM 790 N N . PHE A 1 99 ? -6.420 5.815 -19.740 1.00 48.66 99 PHE A N 1
ATOM 791 C CA . PHE A 1 99 ? -5.636 4.677 -20.230 1.00 48.66 99 PHE A CA 1
ATOM 792 C C . PHE A 1 99 ? -5.107 4.887 -21.656 1.00 48.66 99 PHE A C 1
ATOM 794 O O . PHE A 1 99 ? -3.991 4.463 -21.942 1.00 48.66 99 PHE A O 1
ATOM 801 N N . GLU A 1 100 ? -5.847 5.580 -22.524 1.00 45.41 100 GLU A N 1
ATOM 802 C CA . GLU A 1 100 ? -5.434 5.969 -23.880 1.00 45.41 100 GLU A CA 1
ATOM 803 C C . GLU A 1 100 ? -4.330 7.035 -23.869 1.00 45.41 100 GLU A C 1
ATOM 805 O O . GLU A 1 100 ? -3.372 6.929 -24.626 1.00 45.41 100 GLU A O 1
ATOM 810 N N . LEU A 1 101 ? -4.376 7.998 -22.944 1.00 46.25 101 LEU A N 1
ATOM 811 C CA . LEU A 1 101 ? -3.299 8.973 -22.718 1.00 46.25 101 LEU A CA 1
ATOM 812 C C . LEU A 1 101 ? -2.025 8.333 -22.141 1.00 46.25 101 LEU A C 1
ATOM 814 O O . LEU A 1 101 ? -0.950 8.922 -22.232 1.00 46.25 101 LEU A O 1
ATOM 818 N N . LYS A 1 102 ? -2.121 7.122 -21.576 1.00 47.50 102 LYS A N 1
ATOM 819 C CA . LYS A 1 102 ? -0.977 6.295 -21.154 1.00 47.50 102 LYS A CA 1
ATOM 820 C C . LYS A 1 102 ? -0.708 5.105 -22.090 1.00 47.50 102 LYS A C 1
ATOM 822 O O . LYS A 1 102 ? 0.073 4.216 -21.735 1.00 47.50 102 LYS A O 1
ATOM 827 N N . ALA A 1 103 ? -1.316 5.075 -23.280 1.00 42.47 103 ALA A N 1
ATOM 828 C CA . ALA A 1 103 ? -1.290 3.938 -24.205 1.00 42.47 103 ALA A CA 1
ATOM 829 C C . ALA A 1 103 ? -0.007 3.801 -25.043 1.00 42.47 103 ALA A C 1
ATOM 831 O O . ALA A 1 103 ? -0.073 3.446 -26.215 1.00 42.47 103 ALA A O 1
ATOM 832 N N . ASP A 1 104 ? 1.154 3.962 -24.410 1.00 46.62 104 ASP A N 1
ATOM 833 C CA . ASP A 1 104 ? 2.371 3.258 -24.846 1.00 46.62 104 ASP A CA 1
ATOM 834 C C . ASP A 1 104 ? 2.725 2.085 -23.915 1.00 46.62 104 ASP A C 1
ATOM 836 O O . ASP A 1 104 ? 3.726 1.394 -24.091 1.00 46.62 104 ASP A O 1
ATOM 840 N N . SER A 1 105 ? 1.879 1.807 -22.919 1.00 54.41 105 SER A N 1
ATOM 841 C CA . SER A 1 105 ? 2.048 0.665 -22.027 1.00 54.41 105 SER A CA 1
ATOM 842 C C . SER A 1 105 ? 1.361 -0.586 -22.580 1.00 54.41 105 SER A C 1
ATOM 844 O O . SER A 1 105 ? 0.140 -0.649 -22.742 1.00 54.41 105 SER A O 1
ATOM 846 N N . GLU A 1 106 ? 2.167 -1.623 -22.793 1.00 52.56 106 GLU A N 1
ATOM 847 C CA . GLU A 1 106 ? 1.808 -2.994 -23.185 1.00 52.56 106 GLU A CA 1
ATOM 848 C C . GLU A 1 106 ? 0.659 -3.604 -22.348 1.00 52.56 106 GLU A C 1
ATOM 850 O O . GLU A 1 106 ? -0.079 -4.474 -22.819 1.00 52.56 106 GLU A O 1
ATOM 855 N N . ALA A 1 107 ? 0.439 -3.086 -21.134 1.00 51.19 107 ALA A N 1
ATOM 856 C CA . ALA A 1 107 ? -0.656 -3.471 -20.249 1.00 51.19 107 ALA A CA 1
ATOM 857 C C . ALA A 1 107 ? -2.055 -3.184 -20.836 1.00 51.19 107 ALA A C 1
ATOM 859 O O . ALA A 1 107 ? -2.974 -3.979 -20.636 1.00 51.19 107 ALA A O 1
ATOM 860 N N . VAL A 1 108 ? -2.222 -2.103 -21.610 1.00 50.78 108 VAL A N 1
ATOM 861 C CA . VAL A 1 108 ? -3.523 -1.722 -22.200 1.00 50.78 108 VAL A CA 1
ATOM 862 C C . VAL A 1 108 ? -3.896 -2.643 -23.367 1.00 50.78 108 VAL A C 1
ATOM 864 O O . VAL A 1 108 ? -5.057 -3.025 -23.516 1.00 50.78 108 VAL A O 1
ATOM 867 N N . LYS A 1 109 ? -2.907 -3.076 -24.161 1.00 53.50 109 LYS A N 1
ATOM 868 C CA . LYS A 1 109 ? -3.110 -4.049 -25.251 1.00 53.50 109 LYS A CA 1
ATOM 869 C C . LYS A 1 109 ? -3.560 -5.406 -24.708 1.00 53.50 109 LYS A C 1
ATOM 871 O O . LYS A 1 109 ? -4.468 -6.021 -25.262 1.00 53.50 109 LYS A O 1
ATOM 876 N N . LYS A 1 110 ? -2.979 -5.838 -23.585 1.00 53.69 110 LYS A N 1
ATOM 877 C CA . LYS A 1 110 ? -3.320 -7.108 -22.931 1.00 53.69 110 LYS A CA 1
ATOM 878 C C . LYS A 1 110 ? -4.717 -7.093 -22.303 1.00 53.69 110 LYS A C 1
ATOM 880 O O . LYS A 1 110 ? -5.413 -8.100 -22.353 1.00 53.69 110 LYS A O 1
ATOM 885 N N . PHE A 1 111 ? -5.149 -5.946 -21.777 1.00 49.62 111 PHE A N 1
ATOM 886 C CA . PHE A 1 111 ? -6.512 -5.769 -21.274 1.00 49.62 111 PHE A CA 1
ATOM 887 C C . PHE A 1 111 ? -7.556 -5.828 -22.402 1.00 49.62 111 PHE A C 1
ATOM 889 O O . PHE A 1 111 ? -8.531 -6.564 -22.285 1.00 49.62 111 PHE A O 1
ATOM 896 N N . LYS A 1 112 ? -7.317 -5.145 -23.535 1.00 48.84 112 LYS A N 1
ATOM 897 C CA . LYS A 1 112 ? -8.208 -5.202 -24.713 1.00 48.84 112 LYS A CA 1
ATOM 898 C C . LYS A 1 112 ? -8.289 -6.607 -25.338 1.00 48.84 112 LYS A C 1
ATOM 900 O O . LYS A 1 112 ? -9.350 -6.997 -25.806 1.00 48.84 112 LYS A O 1
ATOM 905 N N . SER A 1 113 ? -7.198 -7.378 -25.308 1.00 51.09 113 SER A N 1
ATOM 906 C CA . SER A 1 113 ? -7.144 -8.749 -25.846 1.00 51.09 113 SER A CA 1
ATOM 907 C C . SER A 1 113 ? -7.939 -9.782 -25.043 1.00 51.09 113 SER A C 1
ATOM 909 O O . SER A 1 113 ? -8.255 -10.828 -25.590 1.00 51.09 113 SER A O 1
ATOM 911 N N . ASN A 1 114 ? -8.220 -9.531 -23.764 1.00 47.00 114 ASN A N 1
ATOM 912 C CA . ASN A 1 114 ? -8.963 -10.463 -22.907 1.00 47.00 114 ASN A CA 1
ATOM 913 C C . ASN A 1 114 ? -10.472 -10.166 -22.876 1.00 47.00 114 ASN A C 1
ATOM 915 O O . ASN A 1 114 ? -11.192 -10.772 -22.085 1.00 47.00 114 ASN A O 1
ATOM 919 N N . MET A 1 115 ? -10.937 -9.206 -23.683 1.00 47.41 115 MET A N 1
ATOM 920 C CA . MET A 1 115 ? -12.335 -8.767 -23.718 1.00 47.41 115 MET A CA 1
ATOM 921 C C . MET A 1 115 ? -13.083 -9.177 -25.001 1.00 47.41 115 MET A C 1
ATOM 923 O O . MET A 1 115 ? -14.247 -8.811 -25.148 1.00 47.41 115 MET A O 1
ATOM 927 N N . PHE A 1 116 ? -12.439 -9.943 -25.891 1.00 40.50 116 PHE A N 1
ATOM 928 C CA . PHE A 1 116 ? -13.031 -10.578 -27.074 1.00 40.50 116 PHE A CA 1
ATOM 929 C C . PHE A 1 116 ? -12.753 -12.080 -27.073 1.00 40.50 116 PHE A C 1
ATOM 931 O O . PHE A 1 116 ? -11.609 -12.455 -26.728 1.00 40.50 116 PHE A O 1
#

Sequence (116 aa):
MVSQEELVKTIINNGGAISSTELKKIYNTKEYGNIGQKITQLKKKKIIEKIDGPSHSMIYFITDLNYVNNLNNESKESDIIILNLNEDLSNYEKLLKFFELKADSEAVKKFKSNMF

Secondary structure (DSSP, 8-state):
---HHHHHHHHHHTTSEEEHHHHHHHS-TTTHHHHHHHHHHHHHTTSEEEEE-GGG-EEEEE--HHHHHHHHHHS-S-------TTS-THHHHHHHHHHHHTTTSHHHHHHHHT--

Organism: Methanococcus voltae (NCBI:txid2188)

Foldseek 3Di:
DADLLNLCVVCVVVVFKDKPVVVCVVDPPVCVVVVVVSLVVCVVVQQWDWDQDPPRIIMIGGDDVVVVVVSVVVVPDDDRPPCPVPDDPVVVVVVVVVVVVVPVDPVVVVVVVVPD

Radius of gyration: 15.88 Å; chains: 1; bounding box: 38×31×38 Å